Protein AF-A0A6B3HV15-F1 (afdb_monomer_lite)

Secondary structure (DSSP, 8-state):
--SEETTEE-HHHHH-HHHHHHHHHHHHHHHHHHHHTT-SHHHHHHHHHHHHHHHHHHHHHHHHHHHHT-S----

Structure (mmCIF, N/CA/C/O backbone):
data_AF-A0A6B3HV15-F1
#
_entry.id   AF-A0A6B3HV15-F1
#
loop_
_atom_site.group_PDB
_atom_site.id
_atom_site.type_symbol
_atom_site.label_atom_id
_atom_site.label_alt_id
_atom_site.label_comp_id
_atom_site.label_asym_id
_atom_site.label_entity_id
_atom_site.label_seq_id
_atom_site.pdbx_PDB_ins_code
_atom_site.Cartn_x
_atom_site.Cartn_y
_atom_site.Cartn_z
_atom_site.occupancy
_atom_site.B_iso_or_equiv
_atom_site.auth_seq_id
_atom_site.auth_comp_id
_atom_site.auth_asym_id
_atom_site.auth_atom_id
_atom_site.pdbx_PDB_model_num
ATOM 1 N N . GLY A 1 1 ? 15.090 -1.393 -12.182 1.00 85.69 1 GLY A N 1
ATOM 2 C CA . GLY A 1 1 ? 14.251 -1.910 -11.086 1.00 85.69 1 GLY A CA 1
ATOM 3 C C . GLY A 1 1 ? 14.370 -3.416 -11.033 1.00 85.69 1 GLY A C 1
ATOM 4 O O . GLY A 1 1 ? 14.675 -4.014 -12.058 1.00 85.69 1 GLY A O 1
ATOM 5 N N . ASP A 1 2 ? 14.144 -4.016 -9.867 1.00 95.44 2 ASP A N 1
ATOM 6 C CA . ASP A 1 2 ? 14.310 -5.459 -9.664 1.00 95.44 2 ASP A CA 1
ATOM 7 C C . ASP A 1 2 ? 13.349 -6.280 -10.535 1.00 95.44 2 ASP A C 1
ATOM 9 O O . ASP A 1 2 ? 12.125 -6.148 -10.444 1.00 95.44 2 ASP A O 1
ATOM 13 N N . GLU A 1 3 ? 13.896 -7.163 -11.368 1.00 97.88 3 GLU A N 1
ATOM 14 C CA . GLU A 1 3 ? 13.105 -8.044 -12.236 1.00 97.88 3 GLU A CA 1
ATOM 15 C C . GLU A 1 3 ? 12.550 -9.273 -11.514 1.00 97.88 3 GLU A C 1
ATOM 17 O O . GLU A 1 3 ? 11.538 -9.835 -11.934 1.00 97.88 3 GLU A O 1
ATOM 22 N N . GLN A 1 4 ? 13.199 -9.690 -10.426 1.00 98.25 4 GLN A N 1
ATOM 23 C CA . GLN A 1 4 ? 12.802 -10.851 -9.641 1.00 98.25 4 GLN A CA 1
ATOM 24 C C . GLN A 1 4 ? 12.732 -10.526 -8.152 1.00 98.25 4 GLN A C 1
ATOM 26 O O . GLN A 1 4 ? 13.537 -9.775 -7.608 1.00 98.25 4 GLN A O 1
ATOM 31 N N . ARG A 1 5 ? 11.784 -11.158 -7.463 1.00 98.12 5 ARG A N 1
ATOM 32 C CA . ARG A 1 5 ? 11.626 -11.112 -6.009 1.00 98.12 5 ARG A CA 1
ATOM 33 C C . ARG A 1 5 ? 11.307 -12.518 -5.523 1.00 98.12 5 ARG A C 1
ATOM 35 O O . ARG A 1 5 ? 10.375 -13.142 -6.017 1.00 98.12 5 ARG A O 1
ATOM 42 N N . ARG A 1 6 ? 12.070 -13.023 -4.546 1.00 97.75 6 ARG A N 1
ATOM 43 C CA . ARG A 1 6 ? 11.909 -14.394 -4.009 1.00 97.75 6 ARG A CA 1
ATOM 44 C C . ARG A 1 6 ? 11.882 -15.462 -5.122 1.00 97.75 6 ARG A C 1
ATOM 46 O O . ARG A 1 6 ? 10.991 -16.305 -5.153 1.00 97.75 6 ARG A O 1
ATOM 53 N N . HIS A 1 7 ? 12.849 -15.386 -6.042 1.00 97.81 7 HIS A N 1
ATOM 54 C CA . HIS A 1 7 ? 13.018 -16.309 -7.179 1.00 97.81 7 HIS A CA 1
ATOM 55 C C . HIS A 1 7 ? 11.837 -16.362 -8.167 1.00 97.81 7 HIS A C 1
ATOM 57 O O . HIS A 1 7 ? 11.684 -17.334 -8.901 1.00 97.81 7 HIS A O 1
ATOM 63 N N . ARG A 1 8 ? 10.990 -15.329 -8.191 1.00 98.25 8 ARG A N 1
ATOM 64 C CA . ARG A 1 8 ? 9.870 -15.191 -9.127 1.00 98.25 8 ARG A CA 1
ATOM 65 C C . ARG A 1 8 ? 9.914 -13.837 -9.812 1.00 98.25 8 ARG A C 1
ATOM 67 O O . ARG A 1 8 ? 10.341 -12.864 -9.194 1.00 98.25 8 ARG A O 1
ATOM 74 N N . ASP A 1 9 ? 9.426 -13.773 -11.046 1.00 98.56 9 ASP A N 1
ATOM 75 C CA . ASP A 1 9 ? 9.261 -12.502 -11.750 1.00 98.56 9 ASP A CA 1
ATOM 76 C C . ASP A 1 9 ? 8.312 -11.569 -10.984 1.00 98.56 9 ASP A C 1
ATOM 78 O O . ASP A 1 9 ? 7.332 -11.997 -10.361 1.00 98.56 9 ASP A O 1
ATOM 82 N N . THR A 1 10 ? 8.641 -10.282 -10.997 1.00 98.50 10 THR A N 1
ATOM 83 C CA . THR A 1 10 ? 7.874 -9.236 -10.317 1.00 98.50 10 THR A CA 1
ATOM 84 C C . THR A 1 10 ? 6.587 -8.887 -11.063 1.00 98.50 10 THR A C 1
ATOM 86 O O . THR A 1 10 ? 6.444 -9.117 -12.263 1.00 98.50 10 THR A O 1
ATOM 89 N N . VAL A 1 11 ? 5.635 -8.269 -10.354 1.00 98.19 11 VAL A N 1
ATOM 90 C CA . VAL A 1 11 ? 4.343 -7.853 -10.930 1.00 98.19 11 VAL A CA 1
ATOM 91 C C . VAL A 1 11 ? 4.531 -6.936 -12.140 1.00 98.19 11 VAL A C 1
ATOM 93 O O . VAL A 1 11 ? 3.853 -7.127 -13.145 1.00 98.19 11 VAL A O 1
ATOM 96 N N . TRP A 1 12 ? 5.474 -5.988 -12.087 1.00 98.06 12 TRP A N 1
ATOM 97 C CA . TRP A 1 12 ? 5.716 -5.074 -13.208 1.00 98.06 12 TRP A CA 1
ATOM 98 C C . TRP A 1 12 ? 6.298 -5.787 -14.432 1.00 98.06 12 TRP A C 1
ATOM 100 O O . TRP A 1 12 ? 5.984 -5.405 -15.555 1.00 98.06 12 TRP A O 1
ATOM 110 N N . LYS A 1 13 ? 7.103 -6.838 -14.231 1.00 98.06 13 LYS A N 1
ATOM 111 C CA . LYS A 1 13 ? 7.672 -7.633 -15.323 1.00 98.06 13 LYS A CA 1
ATOM 112 C C . LYS A 1 13 ? 6.608 -8.478 -16.022 1.00 98.06 13 LYS A C 1
ATOM 114 O O . LYS A 1 13 ? 6.620 -8.584 -17.241 1.00 98.06 13 LYS A O 1
ATOM 119 N N . VAL A 1 14 ? 5.676 -9.050 -15.258 1.00 98.44 14 VAL A N 1
ATOM 120 C CA . VAL A 1 14 ? 4.618 -9.920 -15.800 1.00 98.44 14 VAL A CA 1
ATOM 121 C C . VAL A 1 14 ? 3.449 -9.120 -16.382 1.00 98.44 14 VAL A C 1
ATOM 123 O O . VAL A 1 14 ? 2.909 -9.487 -17.421 1.00 98.44 14 VAL A O 1
ATOM 126 N N . HIS A 1 15 ? 3.040 -8.037 -15.718 1.00 97.81 15 HIS A N 1
ATOM 127 C CA . HIS A 1 15 ? 1.801 -7.315 -16.033 1.00 97.81 15 HIS A CA 1
ATOM 128 C C . HIS A 1 15 ? 2.014 -5.875 -16.498 1.00 97.81 15 HIS A C 1
ATOM 130 O O . HIS A 1 15 ? 1.049 -5.233 -16.892 1.00 97.81 15 HIS A O 1
ATOM 136 N N . GLY A 1 16 ? 3.247 -5.374 -16.484 1.00 98.19 16 GLY A N 1
ATOM 137 C CA . GLY A 1 16 ? 3.572 -3.998 -16.841 1.00 98.19 16 GLY A CA 1
ATOM 138 C C . GLY A 1 16 ? 3.584 -3.034 -15.645 1.00 98.19 16 GLY A C 1
ATOM 139 O O . GLY A 1 16 ? 2.993 -3.302 -14.592 1.00 98.19 16 GLY A O 1
ATOM 140 N N . PRO A 1 17 ? 4.266 -1.882 -15.787 1.00 98.00 17 PRO A N 1
ATOM 141 C CA . PRO A 1 17 ? 4.442 -0.917 -14.702 1.00 98.00 17 PRO A CA 1
ATOM 142 C C . PRO A 1 17 ? 3.127 -0.265 -14.252 1.00 98.00 17 PRO A C 1
ATOM 144 O O . PRO A 1 17 ? 2.935 -0.063 -13.057 1.00 98.00 17 PRO A O 1
ATOM 147 N N . ALA A 1 18 ? 2.201 0.018 -15.176 1.00 98.19 18 ALA A N 1
ATOM 148 C CA . ALA A 1 18 ? 0.924 0.656 -14.848 1.00 98.19 18 ALA A CA 1
ATOM 149 C C . ALA A 1 18 ? 0.071 -0.212 -13.908 1.00 98.19 18 ALA A C 1
ATOM 151 O O . ALA A 1 18 ? -0.431 0.275 -12.896 1.00 98.19 18 ALA A O 1
ATOM 152 N N . GLN A 1 19 ? -0.037 -1.513 -14.192 1.00 98.19 19 GLN A N 1
ATOM 153 C CA . GLN A 1 19 ? -0.739 -2.464 -13.332 1.00 98.19 19 GLN A CA 1
ATOM 154 C C . GLN A 1 19 ? -0.050 -2.619 -11.973 1.00 98.19 19 GLN A C 1
ATOM 156 O O . GLN A 1 19 ? -0.732 -2.711 -10.956 1.00 98.19 19 GLN A O 1
ATOM 161 N N . ALA A 1 20 ? 1.285 -2.630 -11.936 1.00 98.31 20 ALA A 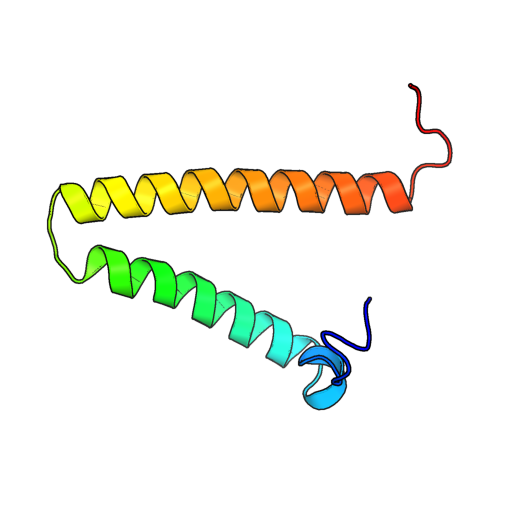N 1
ATOM 162 C CA . ALA A 1 20 ? 2.022 -2.730 -10.679 1.00 98.31 20 ALA A CA 1
ATOM 163 C C . ALA A 1 20 ? 1.764 -1.527 -9.756 1.00 98.31 20 ALA A C 1
ATOM 165 O O . ALA A 1 20 ? 1.557 -1.725 -8.559 1.00 98.31 20 ALA A O 1
ATOM 166 N N . ILE A 1 21 ? 1.720 -0.310 -10.312 1.00 98.44 21 ILE A N 1
ATOM 167 C CA . ILE A 1 21 ? 1.363 0.910 -9.570 1.00 98.44 21 ILE A CA 1
ATOM 168 C C . ILE A 1 21 ? -0.082 0.813 -9.072 1.00 98.44 21 ILE A C 1
ATOM 170 O O . ILE A 1 21 ? -0.320 0.923 -7.873 1.00 98.44 21 ILE A O 1
ATOM 174 N N . LEU A 1 22 ? -1.029 0.507 -9.967 1.00 98.56 22 LEU A N 1
ATOM 175 C CA . LEU A 1 22 ? -2.454 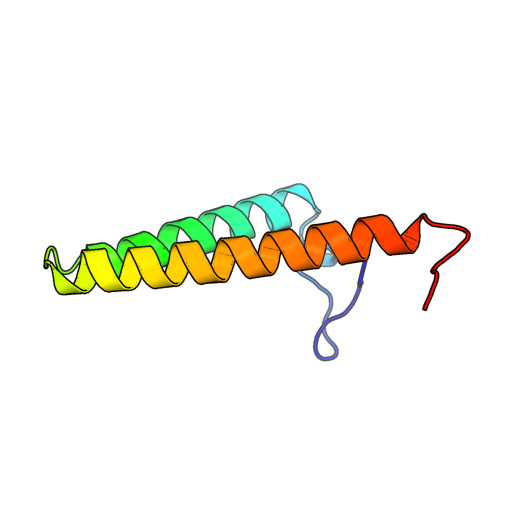0.456 -9.630 1.00 98.56 22 LEU A CA 1
ATOM 176 C C . LEU A 1 22 ? -2.764 -0.553 -8.514 1.00 98.56 22 LEU A C 1
ATOM 178 O O . LEU A 1 22 ? -3.525 -0.253 -7.597 1.00 98.56 22 LEU A O 1
ATOM 182 N N . VAL A 1 23 ? -2.171 -1.749 -8.570 1.00 98.62 23 VAL A N 1
ATOM 183 C CA . VAL A 1 23 ? -2.356 -2.764 -7.522 1.00 98.62 23 VAL A CA 1
ATOM 184 C C . VAL A 1 23 ? -1.694 -2.327 -6.214 1.00 98.62 23 VAL A C 1
ATOM 186 O O . VAL A 1 23 ? -2.257 -2.565 -5.148 1.00 98.62 23 VAL A O 1
ATOM 189 N N . GLY A 1 24 ? -0.536 -1.664 -6.271 1.00 98.31 24 GLY A N 1
ATOM 190 C CA . GLY A 1 24 ? 0.111 -1.086 -5.091 1.00 98.31 24 GLY A CA 1
ATOM 191 C C . GLY A 1 24 ? -0.777 -0.062 -4.381 1.00 98.31 24 GLY A C 1
ATOM 192 O O . GLY A 1 24 ? -1.007 -0.185 -3.176 1.00 98.31 24 GLY A O 1
ATOM 193 N N . ASP A 1 25 ? -1.339 0.885 -5.133 1.00 98.69 25 ASP A N 1
ATOM 194 C CA . ASP A 1 25 ? -2.247 1.914 -4.613 1.00 98.69 25 ASP A CA 1
ATOM 195 C C . ASP A 1 25 ? -3.523 1.297 -4.024 1.00 98.69 25 ASP A C 1
ATOM 197 O O . ASP A 1 25 ? -3.953 1.669 -2.929 1.00 98.69 25 ASP A O 1
ATOM 201 N N . ALA A 1 26 ? -4.097 0.298 -4.704 1.00 98.69 26 ALA A N 1
ATOM 202 C CA . ALA A 1 26 ? -5.278 -0.417 -4.227 1.00 98.69 26 ALA A CA 1
ATOM 203 C C . ALA A 1 26 ? -5.018 -1.155 -2.902 1.00 98.69 26 ALA A C 1
ATOM 205 O O . ALA A 1 26 ? -5.829 -1.068 -1.981 1.00 98.69 26 ALA A O 1
ATOM 206 N N . LEU A 1 27 ? -3.878 -1.846 -2.770 1.00 98.75 27 LEU A N 1
ATOM 207 C CA . LEU A 1 27 ? -3.501 -2.530 -1.527 1.00 98.75 27 LEU A CA 1
ATOM 208 C C . LEU A 1 27 ? -3.248 -1.541 -0.385 1.00 98.75 27 LEU A C 1
ATOM 210 O O . LEU A 1 27 ? -3.599 -1.825 0.761 1.00 98.75 27 LEU A O 1
ATOM 214 N N . PHE A 1 28 ? -2.663 -0.380 -0.685 1.00 98.56 28 PHE A N 1
ATOM 215 C CA . PHE A 1 28 ? -2.452 0.662 0.313 1.00 98.56 28 PHE A CA 1
ATOM 216 C C . PHE A 1 28 ? -3.777 1.247 0.814 1.00 98.56 28 PHE A C 1
ATOM 218 O O . PHE A 1 28 ? -3.961 1.363 2.024 1.00 98.56 28 PHE A O 1
ATOM 225 N N . ALA A 1 29 ? -4.721 1.547 -0.083 1.00 98.50 29 ALA A N 1
ATOM 226 C CA . ALA A 1 29 ? -6.060 2.005 0.287 1.00 98.50 29 ALA A CA 1
ATOM 227 C C . ALA A 1 29 ? -6.823 0.950 1.108 1.00 98.50 29 ALA A C 1
ATOM 229 O O . ALA A 1 29 ? -7.367 1.269 2.166 1.00 98.50 29 ALA A O 1
ATOM 230 N N . LEU A 1 30 ? -6.784 -0.317 0.679 1.00 98.69 30 LEU A N 1
ATOM 231 C CA . LEU A 1 30 ? -7.425 -1.436 1.378 1.00 98.69 30 LEU A CA 1
ATOM 232 C C . LEU A 1 30 ? -6.907 -1.602 2.812 1.00 98.69 30 LEU A C 1
ATOM 234 O O . LEU A 1 30 ? -7.681 -1.903 3.716 1.00 98.69 30 LEU A O 1
ATOM 238 N N . ALA A 1 31 ? -5.615 -1.369 3.055 1.00 98.50 31 ALA A N 1
ATOM 239 C CA . ALA A 1 31 ? -5.058 -1.449 4.403 1.00 98.50 31 ALA A CA 1
ATOM 240 C C . ALA A 1 31 ? -5.713 -0.454 5.381 1.00 98.50 31 ALA A C 1
ATOM 242 O O . ALA A 1 31 ? -5.871 -0.776 6.560 1.00 98.50 31 ALA A O 1
ATOM 243 N N . TYR A 1 32 ? -6.112 0.735 4.916 1.00 98.31 32 TYR A N 1
ATOM 244 C CA . TYR A 1 32 ? -6.872 1.677 5.744 1.00 98.31 32 TYR A CA 1
ATOM 245 C C . TYR A 1 32 ? -8.317 1.253 5.913 1.00 98.31 32 TYR A C 1
ATOM 247 O O . TYR A 1 32 ? -8.828 1.371 7.022 1.00 98.31 32 TYR A O 1
ATOM 255 N N . ASP A 1 33 ? -8.947 0.759 4.849 1.00 98.25 33 ASP A N 1
ATOM 256 C CA . ASP A 1 33 ? -10.331 0.292 4.896 1.00 98.25 33 ASP A CA 1
ATOM 257 C C . ASP A 1 33 ? -10.494 -0.795 5.970 1.00 98.25 33 ASP A C 1
ATOM 259 O O . ASP A 1 33 ? -11.280 -0.632 6.897 1.00 98.25 33 ASP A O 1
ATOM 263 N N . VAL A 1 34 ? -9.606 -1.799 5.976 1.00 98.44 34 VAL A N 1
ATOM 264 C CA . VAL A 1 34 ? -9.580 -2.868 6.994 1.00 98.44 34 VAL A CA 1
ATOM 265 C C . VAL A 1 34 ? -9.401 -2.329 8.418 1.00 98.44 34 VAL A C 1
ATOM 267 O O . VAL A 1 34 ? -9.988 -2.852 9.363 1.00 98.44 34 VAL A O 1
ATOM 270 N N . LEU A 1 35 ? -8.575 -1.296 8.618 1.00 98.19 35 LEU A N 1
ATOM 271 C CA . LEU A 1 35 ? -8.396 -0.712 9.951 1.00 98.19 35 LEU A CA 1
ATOM 272 C C . LEU A 1 35 ? -9.613 0.099 10.388 1.00 98.19 35 LEU A C 1
ATOM 274 O O . LEU A 1 35 ? -9.964 0.072 11.566 1.00 98.19 35 LEU A O 1
ATOM 278 N N . LEU A 1 36 ? -10.210 0.854 9.469 1.00 98.19 36 LEU A N 1
ATOM 279 C CA . LEU A 1 36 ? -11.266 1.821 9.751 1.00 98.19 36 LEU A CA 1
ATOM 280 C C . LEU A 1 36 ? -12.667 1.200 9.764 1.00 98.19 36 LEU A C 1
ATOM 282 O O . LEU A 1 36 ? -13.552 1.786 10.385 1.00 98.19 36 LEU A O 1
ATOM 286 N N . GLU A 1 37 ? -12.853 0.013 9.183 1.00 97.88 37 GLU A N 1
ATOM 287 C CA . GLU A 1 37 ? -14.112 -0.749 9.172 1.00 97.88 37 GLU A CA 1
ATOM 288 C C . GLU A 1 37 ? -14.705 -0.932 10.579 1.00 97.88 37 GLU A C 1
ATOM 290 O O . GLU A 1 37 ? -15.918 -0.888 10.766 1.00 97.88 37 GLU A O 1
ATOM 295 N N . LEU A 1 38 ? -13.851 -1.051 11.601 1.00 94.12 38 LEU A N 1
ATOM 296 C CA . LEU A 1 38 ? -14.275 -1.206 12.996 1.00 94.12 38 LEU A CA 1
ATOM 297 C C . LEU A 1 38 ? -14.988 0.035 13.566 1.00 94.12 38 LEU A C 1
ATOM 299 O O . LEU A 1 38 ? -15.681 -0.076 14.576 1.00 94.12 38 LEU A O 1
ATOM 303 N N . GLY A 1 39 ? -14.787 1.224 12.984 1.00 97.06 39 GLY A N 1
ATOM 304 C CA . GLY A 1 39 ? -15.452 2.465 13.403 1.00 97.06 39 GLY A CA 1
ATOM 305 C C . GLY A 1 39 ? -15.097 2.968 14.812 1.00 97.06 39 GLY A C 1
ATOM 306 O O . GLY A 1 39 ? -15.788 3.833 15.348 1.00 97.06 39 GLY A O 1
ATOM 307 N N . THR A 1 40 ? -14.040 2.442 15.438 1.00 98.50 40 THR A N 1
ATOM 308 C CA . THR A 1 40 ? -13.651 2.782 16.817 1.00 98.50 40 THR A CA 1
ATOM 309 C C . THR A 1 40 ? -12.584 3.878 16.895 1.00 98.50 40 THR A C 1
ATOM 311 O O . THR A 1 40 ? -11.892 4.211 15.928 1.00 98.50 40 THR A O 1
ATOM 314 N N . VAL A 1 41 ? -12.386 4.435 18.092 1.00 98.25 41 VAL A N 1
ATOM 315 C CA . VAL A 1 41 ? -11.282 5.375 18.354 1.00 98.25 41 VAL A CA 1
ATOM 316 C C . VAL A 1 41 ? -9.927 4.678 18.177 1.00 98.25 41 VAL A C 1
ATOM 318 O O . VAL A 1 41 ? -8.965 5.272 17.683 1.00 98.25 41 VAL A O 1
ATOM 321 N N . GLU A 1 42 ? -9.842 3.406 18.554 1.00 98.44 42 GLU A N 1
ATOM 322 C CA . GLU A 1 42 ? -8.664 2.553 18.418 1.00 98.44 42 GLU A CA 1
ATOM 323 C C . GLU A 1 42 ? -8.312 2.322 16.948 1.00 98.44 42 GLU A C 1
ATOM 325 O O . GLU A 1 42 ? -7.136 2.428 16.598 1.00 98.44 42 GLU A O 1
ATOM 330 N N . ALA A 1 43 ? -9.309 2.103 16.087 1.00 98.50 43 ALA A N 1
ATOM 331 C CA . ALA A 1 43 ? -9.140 2.032 14.636 1.00 98.50 43 ALA A CA 1
ATOM 332 C C . ALA A 1 43 ? -8.507 3.313 14.076 1.00 98.50 43 ALA A C 1
ATOM 334 O O . ALA A 1 43 ? -7.490 3.259 13.380 1.00 98.50 43 ALA A O 1
ATOM 335 N N . GLY A 1 44 ? -9.014 4.486 14.471 1.00 98.56 44 GLY A N 1
ATOM 336 C CA . GLY A 1 44 ? -8.419 5.772 14.090 1.00 98.56 44 GLY A CA 1
ATOM 337 C C . GLY A 1 44 ? -6.973 5.943 14.582 1.00 98.56 44 GLY A C 1
ATOM 338 O O . GLY A 1 44 ? -6.108 6.451 13.860 1.00 98.56 44 GLY A O 1
ATOM 339 N N . ARG A 1 45 ? -6.661 5.480 15.801 1.00 98.62 45 ARG A N 1
ATOM 340 C CA . ARG A 1 45 ? -5.285 5.477 16.339 1.00 98.62 45 ARG A CA 1
ATOM 341 C C . ARG A 1 45 ? -4.373 4.516 15.571 1.00 98.62 45 ARG A C 1
ATOM 343 O O . ARG A 1 45 ? -3.220 4.868 15.314 1.00 98.62 45 ARG A O 1
ATOM 350 N N . ALA A 1 46 ? -4.866 3.337 15.201 1.00 98.56 46 ALA A N 1
ATOM 351 C CA . ALA A 1 46 ? -4.133 2.357 14.403 1.00 98.56 46 AL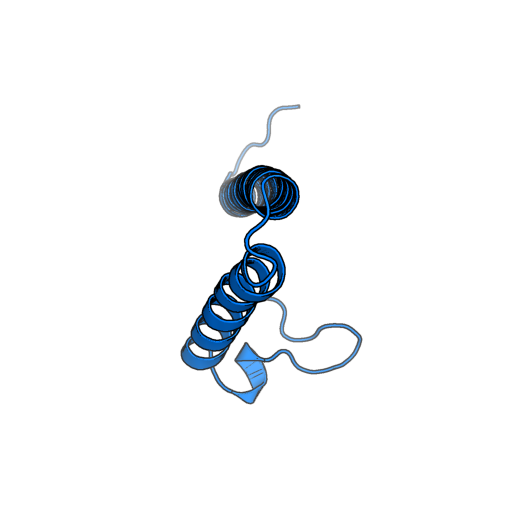A A CA 1
ATOM 352 C C . ALA A 1 46 ? -3.838 2.895 12.996 1.00 98.56 46 ALA A C 1
ATOM 354 O O . ALA A 1 46 ? -2.679 2.880 12.577 1.00 98.56 46 ALA A O 1
ATOM 355 N N . ALA A 1 47 ? -4.833 3.482 12.324 1.00 98.56 47 ALA A N 1
ATOM 356 C CA . ALA A 1 47 ? -4.665 4.137 11.027 1.00 98.56 47 ALA A CA 1
ATOM 357 C C . ALA A 1 47 ? -3.603 5.247 11.083 1.00 98.56 47 ALA A C 1
ATOM 359 O O . ALA A 1 47 ? -2.702 5.285 10.248 1.00 98.56 47 ALA A O 1
ATOM 360 N N . ARG A 1 48 ? -3.606 6.090 12.129 1.00 98.62 48 ARG A N 1
ATOM 361 C CA . ARG A 1 48 ? -2.547 7.100 12.336 1.00 98.62 48 ARG A CA 1
ATOM 362 C C . ARG A 1 48 ? -1.149 6.494 12.457 1.00 98.62 48 ARG A C 1
ATOM 364 O O . ARG A 1 48 ? -0.189 7.067 11.936 1.00 98.62 48 ARG A O 1
ATOM 371 N N . ARG A 1 49 ? -1.006 5.365 13.159 1.00 98.75 49 ARG A N 1
ATOM 372 C CA . ARG A 1 49 ? 0.283 4.660 13.264 1.00 98.75 49 ARG A CA 1
ATOM 373 C C . ARG A 1 49 ? 0.724 4.128 11.901 1.00 98.75 49 ARG A C 1
ATOM 375 O O . ARG A 1 49 ? 1.886 4.319 11.549 1.00 98.75 49 ARG A O 1
ATOM 382 N N . LEU A 1 50 ? -0.196 3.549 11.128 1.00 98.62 50 LEU A N 1
ATOM 383 C CA . LEU A 1 50 ? 0.075 3.080 9.768 1.00 98.62 50 LEU A CA 1
ATOM 384 C C . LEU A 1 50 ? 0.521 4.232 8.855 1.00 98.62 50 LEU A C 1
ATOM 386 O O . LEU A 1 50 ? 1.536 4.106 8.172 1.00 98.62 50 LEU A O 1
ATOM 390 N N . THR A 1 51 ? -0.148 5.387 8.903 1.00 98.56 51 THR A N 1
ATOM 391 C CA . THR A 1 51 ? 0.255 6.573 8.128 1.00 98.56 51 THR A CA 1
ATOM 392 C C . THR A 1 51 ? 1.643 7.066 8.515 1.00 98.56 51 THR A C 1
ATOM 394 O O . THR A 1 51 ? 2.458 7.354 7.642 1.00 98.56 51 THR A O 1
ATOM 397 N N . SER A 1 52 ? 1.948 7.136 9.815 1.00 98.75 52 SER A N 1
ATOM 398 C CA . SER A 1 52 ? 3.273 7.548 10.294 1.00 98.75 52 SER A CA 1
ATOM 399 C C . SER A 1 52 ? 4.376 6.602 9.811 1.00 98.75 52 SER A C 1
ATOM 401 O O . SER A 1 52 ? 5.405 7.056 9.313 1.00 98.75 52 SER A O 1
ATOM 403 N N . ALA A 1 53 ? 4.149 5.288 9.893 1.00 98.69 53 ALA A N 1
ATOM 404 C CA . ALA A 1 53 ? 5.091 4.290 9.392 1.00 98.69 53 ALA A CA 1
ATOM 405 C C . ALA A 1 53 ? 5.268 4.377 7.868 1.00 98.69 53 ALA A C 1
ATOM 407 O O . ALA A 1 53 ? 6.396 4.376 7.385 1.00 98.69 53 ALA A O 1
ATOM 408 N N . THR A 1 54 ? 4.173 4.525 7.120 1.00 98.62 54 THR A N 1
ATOM 409 C CA . THR A 1 54 ? 4.212 4.645 5.654 1.00 98.62 54 THR A CA 1
ATOM 410 C C . THR A 1 54 ? 4.995 5.880 5.222 1.00 98.62 54 THR A C 1
ATOM 412 O O . THR A 1 54 ? 5.836 5.785 4.336 1.00 98.62 54 THR A O 1
ATOM 415 N N . ARG A 1 55 ? 4.794 7.028 5.882 1.00 98.56 55 ARG A N 1
ATOM 416 C CA . ARG A 1 55 ? 5.581 8.237 5.599 1.00 98.56 55 ARG A CA 1
ATOM 417 C C . ARG A 1 55 ? 7.075 7.995 5.775 1.00 98.56 55 ARG A C 1
ATOM 419 O O . ARG A 1 55 ? 7.834 8.317 4.877 1.00 98.56 55 ARG A O 1
ATOM 426 N N . LYS A 1 56 ? 7.483 7.353 6.874 1.00 98.69 56 LYS A N 1
ATOM 427 C CA . LYS A 1 56 ? 8.894 7.001 7.100 1.00 98.69 56 LYS A CA 1
ATOM 428 C C . LYS A 1 56 ? 9.444 6.056 6.028 1.00 98.69 56 LYS A C 1
ATOM 430 O O . LYS A 1 56 ? 10.589 6.214 5.624 1.00 98.69 56 LYS A O 1
ATOM 435 N N . LEU A 1 57 ? 8.645 5.087 5.572 1.00 98.44 57 LEU A N 1
ATOM 436 C CA . LEU A 1 57 ? 9.029 4.183 4.482 1.00 98.44 57 LEU A CA 1
ATOM 437 C C . LEU A 1 57 ? 9.231 4.945 3.165 1.00 98.44 57 LEU A C 1
ATOM 439 O O . LEU A 1 57 ? 10.239 4.737 2.498 1.00 98.44 57 LEU A O 1
ATOM 443 N N . ILE A 1 58 ? 8.312 5.851 2.820 1.00 98.06 58 ILE A N 1
ATOM 444 C CA . ILE A 1 58 ? 8.409 6.693 1.618 1.00 98.06 58 ILE A CA 1
ATOM 445 C C . ILE A 1 58 ? 9.614 7.632 1.711 1.00 98.06 58 ILE A C 1
ATOM 447 O O . ILE A 1 58 ? 10.369 7.736 0.750 1.00 98.06 58 ILE A O 1
ATOM 451 N N . ASP A 1 59 ? 9.834 8.268 2.865 1.00 97.75 59 ASP A N 1
ATOM 452 C CA . ASP A 1 59 ? 10.990 9.139 3.100 1.00 97.75 59 ASP A CA 1
ATOM 453 C C . ASP A 1 59 ? 12.306 8.364 2.922 1.00 97.75 59 ASP A C 1
ATOM 455 O O . ASP A 1 59 ? 13.238 8.865 2.296 1.00 97.75 59 ASP A O 1
ATOM 459 N N . GLY A 1 60 ? 12.376 7.130 3.434 1.00 97.06 60 GLY A N 1
ATOM 460 C CA . GLY A 1 60 ? 13.519 6.237 3.238 1.00 97.06 60 GLY A CA 1
ATOM 461 C C . GLY A 1 60 ? 13.732 5.868 1.768 1.00 97.06 60 GLY A C 1
ATOM 462 O O . GLY A 1 60 ? 14.849 5.976 1.272 1.00 97.06 60 GLY A O 1
ATOM 463 N N . GLN A 1 61 ? 12.665 5.514 1.045 1.00 95.94 61 GLN A N 1
ATOM 464 C CA . GLN A 1 61 ? 12.744 5.200 -0.386 1.00 95.94 61 GLN A CA 1
ATOM 465 C C . GLN A 1 61 ? 13.178 6.413 -1.223 1.00 95.94 61 GLN A C 1
ATOM 467 O O . GLN A 1 61 ? 13.960 6.278 -2.160 1.00 95.94 61 GLN A O 1
ATOM 472 N N . ALA A 1 62 ? 12.694 7.611 -0.887 1.00 94.62 62 ALA A N 1
ATOM 473 C CA . ALA A 1 62 ? 13.091 8.843 -1.561 1.00 94.62 62 ALA A CA 1
ATOM 474 C C . ALA A 1 62 ?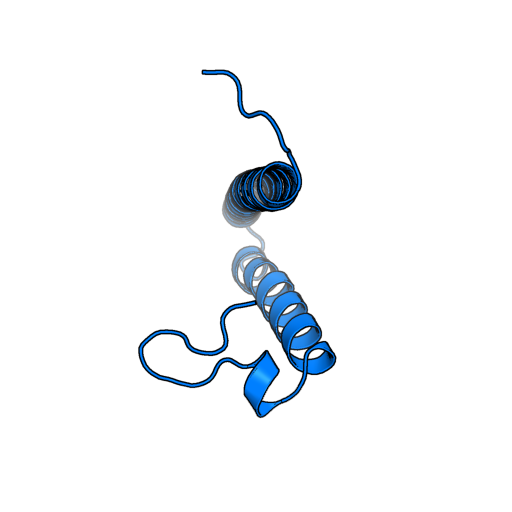 14.578 9.164 -1.336 1.00 94.62 62 ALA A C 1
ATOM 476 O O . ALA A 1 62 ? 15.252 9.643 -2.249 1.00 94.62 62 ALA A O 1
ATOM 477 N N . GLN A 1 63 ? 15.099 8.886 -0.136 1.00 94.94 63 GLN A N 1
ATOM 478 C CA . GLN A 1 63 ? 16.528 9.009 0.157 1.00 94.94 63 GLN A CA 1
ATOM 479 C C . GLN A 1 63 ? 17.360 8.009 -0.650 1.00 94.94 63 GLN A C 1
ATOM 481 O O . GLN A 1 63 ? 18.357 8.416 -1.238 1.00 94.94 63 GLN A O 1
ATOM 486 N N . ASP A 1 64 ? 16.931 6.748 -0.728 1.00 91.69 64 ASP A N 1
ATOM 487 C CA . ASP A 1 64 ? 17.607 5.693 -1.495 1.00 91.69 64 ASP A CA 1
ATOM 488 C C . ASP A 1 64 ? 17.754 6.081 -2.979 1.00 91.69 64 ASP A C 1
ATOM 490 O O . ASP A 1 64 ? 18.867 6.183 -3.493 1.00 91.69 64 ASP A O 1
ATOM 494 N N . ILE A 1 65 ? 16.651 6.484 -3.623 1.00 91.12 65 ILE A N 1
ATOM 495 C CA . ILE A 1 65 ? 16.640 6.959 -5.023 1.00 91.12 65 ILE A CA 1
ATOM 496 C C . ILE A 1 65 ? 17.541 8.192 -5.218 1.00 91.12 65 ILE A C 1
ATOM 498 O O . ILE A 1 65 ? 18.229 8.328 -6.234 1.00 91.12 65 ILE A O 1
ATOM 502 N N . SER A 1 66 ? 17.539 9.118 -4.252 1.00 89.62 66 SER A N 1
ATOM 503 C CA . SER A 1 66 ? 18.397 10.310 -4.276 1.00 89.62 66 SER A CA 1
ATOM 504 C C . SER A 1 66 ? 19.883 9.944 -4.218 1.00 89.62 66 SER A C 1
ATOM 506 O O . SER A 1 66 ? 20.699 10.595 -4.870 1.00 89.62 66 SER A O 1
ATOM 508 N N . TYR A 1 67 ? 20.250 8.899 -3.473 1.00 86.75 67 TYR A N 1
ATOM 509 C CA . TYR A 1 67 ? 21.634 8.440 -3.362 1.00 86.75 67 TYR A CA 1
ATOM 510 C C . TYR A 1 67 ? 22.121 7.674 -4.590 1.00 86.75 67 TYR A C 1
ATOM 512 O O . TYR A 1 67 ? 23.290 7.828 -4.936 1.00 86.75 67 TYR A O 1
ATOM 520 N N . GLU A 1 68 ? 21.253 6.952 -5.302 1.00 82.25 68 GLU A N 1
ATOM 521 C CA . GLU A 1 68 ? 21.613 6.273 -6.562 1.00 82.25 68 GLU A CA 1
ATOM 522 C C . GLU A 1 68 ? 22.196 7.230 -7.619 1.00 82.25 68 GLU A C 1
ATOM 524 O O . GLU A 1 68 ? 23.005 6.824 -8.450 1.00 82.25 68 GLU A O 1
ATOM 529 N N . HIS A 1 69 ? 21.820 8.511 -7.569 1.00 69.19 69 HIS A N 1
ATOM 530 C CA . HIS A 1 69 ? 22.223 9.532 -8.540 1.00 69.19 69 HIS A CA 1
ATOM 531 C C . HIS A 1 69 ? 23.269 10.525 -7.997 1.00 69.19 69 HIS A C 1
ATOM 533 O O . HIS A 1 69 ? 23.611 11.491 -8.683 1.00 69.19 69 HIS A O 1
ATOM 539 N N . ARG A 1 70 ? 23.780 10.341 -6.769 1.00 67.56 70 ARG A N 1
ATOM 540 C CA . ARG A 1 70 ? 24.797 11.230 -6.176 1.00 67.56 70 ARG A CA 1
ATOM 541 C C . ARG A 1 70 ? 26.212 10.697 -6.396 1.00 67.56 70 ARG A C 1
ATOM 543 O O . ARG A 1 70 ? 26.573 9.648 -5.882 1.00 67.56 70 ARG A O 1
ATOM 550 N N . GLU A 1 71 ? 27.062 11.501 -7.037 1.00 61.53 71 GLU A N 1
ATOM 551 C CA . GLU A 1 71 ? 28.493 11.193 -7.239 1.00 61.53 71 GLU A CA 1
ATOM 552 C C . GLU A 1 71 ? 29.349 11.284 -5.958 1.00 61.53 71 GLU A C 1
ATOM 554 O O . GLU A 1 71 ? 30.482 10.804 -5.923 1.00 61.53 71 GLU A O 1
ATOM 559 N N . ARG A 1 72 ? 28.833 11.893 -4.881 1.00 59.88 72 ARG A N 1
ATOM 560 C CA . ARG A 1 72 ? 29.496 11.958 -3.570 1.00 59.88 72 ARG A CA 1
ATOM 561 C C . ARG A 1 72 ? 28.510 11.691 -2.443 1.00 59.88 72 ARG A C 1
ATOM 563 O O . ARG A 1 72 ? 27.562 12.450 -2.243 1.00 59.88 72 ARG A O 1
ATOM 570 N N . VAL A 1 73 ? 28.811 10.661 -1.662 1.00 59.78 73 VAL A N 1
ATOM 571 C CA . VAL A 1 73 ? 28.194 10.392 -0.362 1.00 59.78 73 VAL A CA 1
ATOM 572 C C . VAL A 1 73 ? 29.242 10.742 0.695 1.00 59.78 73 VAL A C 1
ATOM 574 O O . VAL A 1 73 ? 30.314 10.144 0.722 1.00 59.78 73 VAL A O 1
ATOM 577 N N . THR A 1 74 ? 28.995 11.771 1.506 1.00 64.88 74 THR A N 1
ATOM 578 C CA . THR A 1 74 ? 29.863 12.120 2.643 1.00 64.88 74 THR A CA 1
ATO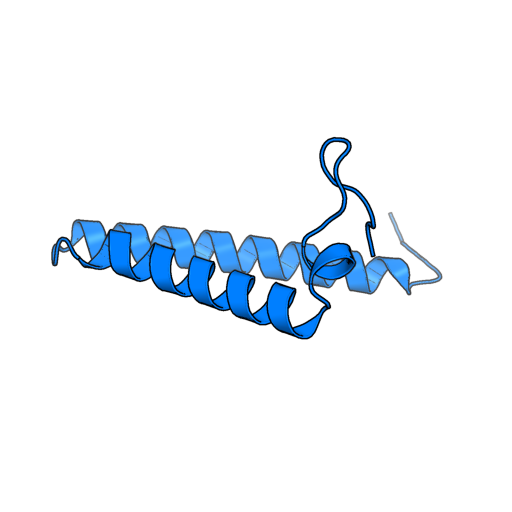M 579 C C . THR A 1 74 ? 29.434 11.338 3.880 1.00 64.88 74 THR A C 1
ATOM 581 O O . THR A 1 74 ? 28.238 11.296 4.172 1.00 64.88 74 THR A O 1
ATOM 584 N N . VAL A 1 75 ? 30.416 10.730 4.557 1.00 53.62 75 VAL A N 1
ATOM 585 C CA . VAL A 1 75 ? 30.283 9.968 5.815 1.00 53.62 75 VAL A CA 1
ATOM 586 C C . VAL A 1 75 ? 30.115 10.906 7.003 1.00 53.62 75 VAL A C 1
ATOM 588 O O . VAL A 1 7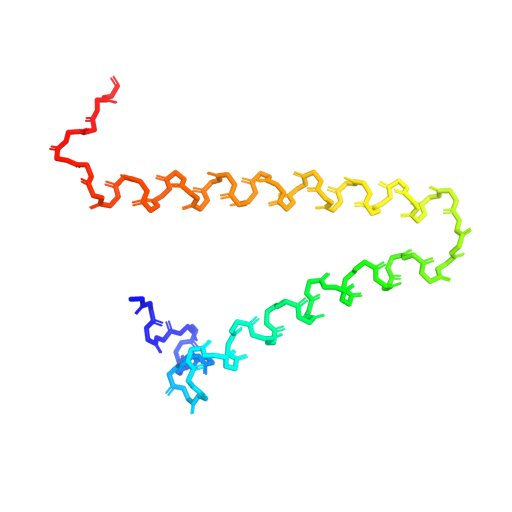5 ? 30.835 11.930 7.028 1.00 53.62 75 VAL A O 1
#

pLDDT: mean 93.91, std 10.68, range [53.62, 98.75]

Radius of gyration: 16.69 Å; chains: 1; bounding box: 46×28×35 Å

Foldseek 3Di:
DDQDDPNHGDPCNVPNPVVVVVVVVVVLVVVLCVLCVVVDPVSVVVSVVVVVVVVVVVVVVVVVVVVVPDPDDDD

Sequence (75 aa):
GDEQRRHRDTVWKVHGPAQAILVGDALFALAYDVLLELGTVEAGRAARRLTSATRKLIDGQAQDISYEHRERVTV